Protein AF-A0A1G0ZJ57-F1 (afdb_monomer_lite)

Secondary structure (DSSP, 8-state):
-----GGG--HHHHHHHHHHHTTPBTTTTTSTTTTT--HHHHHTSSS-PBPPHHHHHHHHHHHHHHHHHHHHTTS-SS-TTTT-PPP---HHHHHHHHHHHHHHHTT-

Sequence (108 aa):
MGNVDINSIDRGKINTFKEKLLRVPANRNKNPRYRGKSIDEILTMDDVEPMSLARINKNLTVVSSMFKWGKKFGYVRDNQAEGLQVKITHSIYKSVSLALKLIIINII

Foldseek 3Di:
DDPDQPQPDALVNVVVVLVLLQQAAPPLCPDPVNNPHDSVVLSPDPPRDHDDLVVSQVVLVVLQVVQVVCCVVVSYVDRSSPPVRDDPPPVVCVVVVVVVVVVVVVVD

pLDDT: mean 84.97, std 12.65, range [38.59, 96.12]

Structure (mmCIF, N/CA/C/O backbone):
data_AF-A0A1G0ZJ57-F1
#
_entry.id   AF-A0A1G0ZJ57-F1
#
loop_
_atom_site.group_PDB
_atom_site.id
_atom_site.type_symbol
_atom_site.label_atom_id
_atom_site.label_alt_id
_atom_site.label_comp_id
_atom_site.label_asym_id
_atom_site.label_entity_id
_atom_site.label_seq_id
_atom_site.pdbx_PDB_ins_code
_atom_site.Cartn_x
_atom_site.Cartn_y
_atom_site.Cartn_z
_atom_site.occupancy
_atom_site.B_iso_or_equiv
_atom_site.auth_seq_id
_atom_site.auth_comp_id
_atom_site.auth_asym_id
_atom_site.auth_atom_id
_atom_site.pdbx_PDB_model_num
ATOM 1 N N . MET A 1 1 ? -16.830 0.798 -13.553 1.00 38.59 1 MET A N 1
ATOM 2 C CA . MET A 1 1 ? -16.659 1.384 -12.204 1.00 38.59 1 MET A CA 1
ATOM 3 C C . MET A 1 1 ? -17.304 0.425 -11.219 1.00 38.59 1 MET A C 1
ATOM 5 O O . MET A 1 1 ? -18.395 -0.042 -11.509 1.00 38.59 1 MET A O 1
ATOM 9 N N . GLY A 1 2 ? -16.596 0.020 -10.162 1.00 55.66 2 GLY A N 1
ATOM 10 C CA . GLY A 1 2 ? -17.067 -1.014 -9.234 1.00 55.66 2 GLY A CA 1
ATOM 11 C C . GLY A 1 2 ? -17.948 -0.413 -8.147 1.00 55.66 2 GLY A C 1
ATOM 12 O O . GLY A 1 2 ? -17.476 0.423 -7.384 1.00 55.66 2 GLY A O 1
ATOM 13 N N . ASN A 1 3 ? -19.207 -0.838 -8.087 1.00 69.88 3 ASN A N 1
ATOM 14 C CA . ASN A 1 3 ? -20.171 -0.426 -7.070 1.00 69.88 3 ASN A CA 1
ATOM 15 C C . ASN A 1 3 ? -19.993 -1.319 -5.830 1.00 69.88 3 ASN A C 1
ATOM 17 O O . ASN A 1 3 ?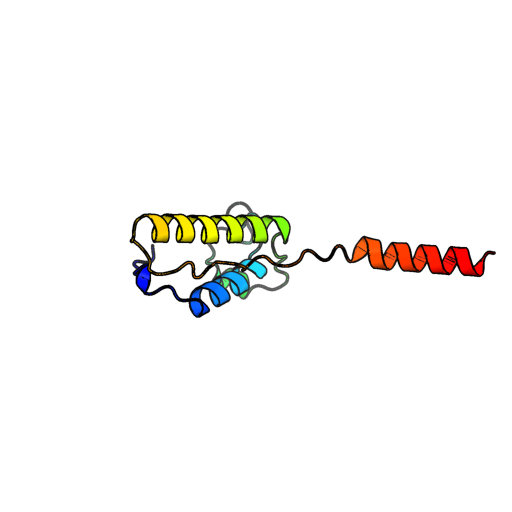 -20.798 -2.205 -5.559 1.00 69.88 3 ASN A O 1
ATOM 21 N N . VAL A 1 4 ? -18.850 -1.180 -5.156 1.00 75.38 4 VAL A N 1
ATOM 22 C CA . VAL A 1 4 ? -18.525 -1.968 -3.961 1.00 75.38 4 VAL A CA 1
ATOM 23 C C . VAL A 1 4 ? -18.791 -1.105 -2.741 1.00 75.38 4 VAL A C 1
ATOM 25 O O . VAL A 1 4 ? -18.220 -0.022 -2.620 1.00 75.38 4 VAL A O 1
ATOM 28 N N . ASP A 1 5 ? -19.640 -1.593 -1.839 1.00 82.62 5 ASP A N 1
ATOM 29 C CA . ASP A 1 5 ? -19.857 -0.953 -0.545 1.00 82.62 5 ASP A CA 1
ATOM 30 C C . ASP A 1 5 ? -18.521 -0.842 0.198 1.00 82.62 5 ASP A C 1
ATOM 32 O O . ASP A 1 5 ? -17.797 -1.831 0.368 1.00 82.62 5 ASP A O 1
ATOM 36 N N . ILE A 1 6 ? -18.205 0.371 0.643 1.00 80.94 6 ILE A N 1
ATOM 37 C CA . ILE A 1 6 ? -16.990 0.694 1.382 1.00 80.94 6 ILE A CA 1
ATOM 38 C C . ILE A 1 6 ? -16.875 -0.125 2.674 1.00 80.94 6 ILE A C 1
ATOM 40 O O . ILE A 1 6 ? -15.770 -0.503 3.060 1.00 80.94 6 ILE A O 1
ATOM 44 N N . ASN A 1 7 ? -18.004 -0.481 3.294 1.00 83.75 7 ASN A N 1
ATOM 45 C CA . ASN A 1 7 ? -18.042 -1.310 4.499 1.00 83.75 7 ASN A CA 1
ATOM 46 C C . ASN A 1 7 ? -17.784 -2.791 4.213 1.00 83.75 7 ASN A C 1
ATOM 48 O O . ASN A 1 7 ? -17.418 -3.537 5.117 1.00 83.75 7 ASN A O 1
ATOM 52 N N . SER A 1 8 ? -17.916 -3.218 2.955 1.00 87.69 8 SER A N 1
ATOM 53 C CA . SER A 1 8 ? -17.547 -4.573 2.547 1.00 87.69 8 SER A CA 1
ATOM 54 C C . SER A 1 8 ? -16.037 -4.740 2.365 1.00 87.69 8 SER A C 1
ATOM 56 O O . SER A 1 8 ? -15.572 -5.864 2.167 1.00 87.69 8 SER A O 1
ATOM 58 N N . ILE A 1 9 ? -15.258 -3.652 2.364 1.00 89.69 9 ILE A N 1
ATOM 59 C CA . ILE A 1 9 ? -13.806 -3.728 2.217 1.00 89.69 9 ILE A CA 1
ATOM 60 C C . ILE A 1 9 ? -13.203 -4.113 3.562 1.00 89.69 9 ILE A C 1
ATOM 62 O O . ILE A 1 9 ? -13.178 -3.307 4.484 1.00 89.69 9 ILE A O 1
ATOM 66 N N . ASP A 1 10 ? -12.694 -5.338 3.648 1.00 92.06 10 ASP A N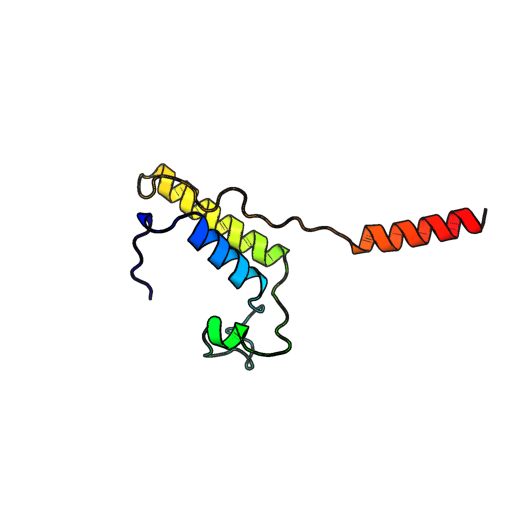 1
ATOM 67 C CA . ASP A 1 10 ? -11.969 -5.866 4.798 1.00 92.06 10 ASP A CA 1
ATOM 68 C C . ASP A 1 10 ? -10.448 -5.883 4.553 1.00 92.06 10 ASP A C 1
ATOM 70 O O . ASP A 1 10 ? -9.941 -5.540 3.475 1.00 92.06 10 ASP A O 1
ATOM 74 N N . ARG A 1 11 ? -9.691 -6.313 5.568 1.00 92.38 11 ARG A N 1
ATOM 75 C CA . ARG A 1 11 ? -8.236 -6.471 5.471 1.00 92.38 11 ARG A CA 1
ATOM 76 C C . ARG A 1 11 ? -7.815 -7.441 4.357 1.00 92.38 11 ARG A C 1
ATOM 78 O O . ARG A 1 11 ? -6.776 -7.218 3.738 1.00 92.38 11 ARG A O 1
ATOM 85 N N . GLY A 1 12 ? -8.593 -8.488 4.080 1.00 93.94 12 GLY A N 1
ATOM 86 C CA . GLY A 1 12 ? -8.284 -9.489 3.054 1.00 93.94 12 GLY A CA 1
ATOM 87 C C . GLY A 1 12 ? -8.308 -8.901 1.642 1.00 93.94 12 GLY A C 1
ATOM 88 O O . GLY A 1 12 ? -7.357 -9.067 0.872 1.00 93.94 12 GLY A O 1
ATOM 89 N N . LYS A 1 13 ? -9.340 -8.113 1.325 1.00 92.38 13 LYS A N 1
ATOM 90 C CA . LYS A 1 13 ? -9.441 -7.370 0.058 1.00 92.38 13 LYS A CA 1
ATOM 91 C C . LYS A 1 13 ? -8.306 -6.363 -0.098 1.00 92.38 13 LYS A C 1
ATOM 93 O O . LYS A 1 13 ? -7.741 -6.226 -1.183 1.00 92.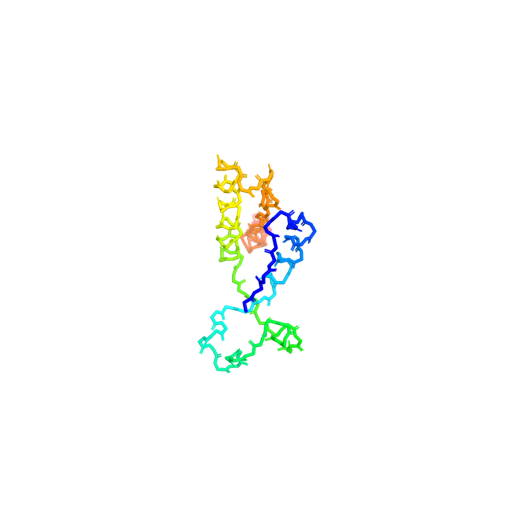38 13 LYS A O 1
ATOM 98 N N . ILE A 1 14 ? -7.927 -5.695 0.988 1.00 93.62 14 ILE A N 1
ATOM 99 C CA . ILE A 1 14 ? -6.807 -4.752 0.991 1.00 93.62 14 ILE A CA 1
ATOM 100 C C . ILE A 1 14 ? -5.453 -5.451 0.786 1.00 93.62 14 ILE A C 1
ATOM 102 O O . ILE A 1 14 ? -4.603 -4.936 0.056 1.00 93.62 14 ILE A O 1
ATOM 106 N N . ASN A 1 15 ? -5.252 -6.634 1.368 1.00 93.75 15 ASN A N 1
ATOM 107 C CA . ASN A 1 15 ? -4.056 -7.441 1.121 1.00 93.75 15 ASN A CA 1
ATOM 108 C C . ASN A 1 15 ? -3.991 -7.904 -0.338 1.00 93.75 15 ASN A C 1
ATOM 110 O O . ASN A 1 15 ? -2.964 -7.713 -0.984 1.00 93.75 15 ASN A O 1
ATOM 114 N N . THR A 1 16 ? -5.109 -8.377 -0.894 1.00 92.50 16 THR A N 1
ATOM 115 C CA . THR A 1 16 ? -5.210 -8.739 -2.319 1.00 92.50 16 THR A CA 1
ATOM 116 C C . THR A 1 16 ? -4.878 -7.543 -3.217 1.00 92.50 16 THR A C 1
ATOM 118 O O . THR A 1 16 ? -4.131 -7.655 -4.189 1.00 92.50 16 THR A O 1
ATOM 121 N N . PHE A 1 17 ? -5.387 -6.355 -2.875 1.00 91.94 17 PHE A N 1
ATOM 122 C CA . PHE A 1 17 ? -5.037 -5.116 -3.565 1.00 91.94 17 PHE A CA 1
ATOM 123 C C . PHE A 1 17 ? -3.534 -4.820 -3.486 1.00 91.94 17 PHE A C 1
ATOM 125 O O . PHE A 1 17 ? -2.925 -4.511 -4.510 1.00 91.94 17 PHE A O 1
ATOM 132 N N . LYS A 1 18 ? -2.922 -4.935 -2.300 1.00 92.62 18 LYS A N 1
ATOM 133 C CA . LYS A 1 18 ? -1.479 -4.735 -2.104 1.00 92.62 18 LYS A CA 1
ATOM 134 C C . LYS A 1 18 ? -0.657 -5.717 -2.943 1.00 92.62 18 LYS A C 1
ATOM 136 O O . LYS A 1 18 ? 0.304 -5.295 -3.580 1.00 92.62 18 LYS A O 1
ATOM 141 N N . GLU A 1 19 ? -1.035 -6.990 -2.974 1.00 92.56 19 GLU A N 1
ATOM 142 C CA . GLU A 1 19 ? -0.369 -8.029 -3.768 1.00 92.56 19 GLU A CA 1
ATOM 143 C C . GLU A 1 19 ? -0.432 -7.737 -5.266 1.00 92.56 19 GLU A C 1
ATOM 145 O O . GLU A 1 19 ? 0.595 -7.792 -5.944 1.00 92.56 19 GLU A O 1
ATOM 150 N N . LYS A 1 20 ? -1.607 -7.349 -5.782 1.00 92.00 20 LYS A N 1
ATOM 151 C CA . LYS A 1 20 ? -1.740 -6.916 -7.180 1.00 92.00 20 LYS A CA 1
ATOM 152 C C . LYS A 1 20 ? -0.902 -5.666 -7.446 1.00 92.00 20 LYS A C 1
ATOM 154 O O . LYS A 1 20 ? -0.166 -5.613 -8.427 1.00 92.00 20 LYS A O 1
ATOM 159 N N . LEU A 1 21 ? -0.953 -4.674 -6.557 1.00 91.88 21 LEU A N 1
ATOM 160 C CA . LEU A 1 21 ? -0.217 -3.419 -6.708 1.00 91.88 21 LEU A CA 1
ATOM 161 C C . LEU A 1 21 ? 1.306 -3.623 -6.750 1.00 91.88 21 LEU A C 1
ATOM 163 O O . LEU A 1 21 ? 1.988 -2.889 -7.461 1.00 91.88 21 LEU A O 1
ATOM 167 N N . LEU A 1 22 ? 1.825 -4.624 -6.034 1.00 91.00 22 LEU A N 1
ATOM 168 C CA . LEU A 1 22 ? 3.245 -4.992 -6.039 1.00 91.00 22 LEU A CA 1
ATOM 169 C C . LEU A 1 22 ? 3.743 -5.537 -7.380 1.00 91.00 22 LEU A C 1
ATOM 171 O O . LEU A 1 22 ? 4.950 -5.578 -7.585 1.00 91.00 22 LEU A O 1
ATOM 175 N N . ARG A 1 23 ? 2.841 -5.952 -8.273 1.00 91.31 23 ARG A N 1
ATOM 176 C CA . ARG A 1 23 ? 3.169 -6.558 -9.573 1.00 91.31 23 ARG A CA 1
ATOM 177 C C . ARG A 1 23 ? 2.819 -5.659 -10.759 1.00 91.31 23 ARG A C 1
ATOM 179 O O . ARG A 1 23 ? 3.287 -5.883 -11.867 1.00 91.31 23 ARG A O 1
ATOM 186 N N . VAL A 1 24 ? 1.992 -4.636 -10.546 1.00 90.50 24 VAL A N 1
ATOM 187 C CA . VAL A 1 24 ? 1.543 -3.738 -11.618 1.00 90.50 24 VAL A CA 1
ATOM 188 C C . VAL A 1 24 ? 2.709 -2.885 -12.138 1.00 90.50 24 VAL A C 1
ATOM 190 O O . VAL A 1 24 ? 3.464 -2.322 -11.340 1.00 90.50 24 VAL A O 1
ATOM 193 N N . PRO A 1 25 ? 2.841 -2.705 -13.463 1.00 91.88 25 PRO A N 1
ATOM 194 C CA . PRO A 1 25 ? 3.911 -1.901 -14.029 1.00 91.88 25 PRO A CA 1
ATOM 195 C C . PRO A 1 25 ? 3.669 -0.402 -13.859 1.00 91.88 25 PRO A C 1
ATOM 197 O O . PRO A 1 25 ? 2.537 0.102 -13.797 1.00 91.88 25 PRO A O 1
ATOM 200 N N . ALA A 1 26 ? 4.766 0.353 -13.849 1.00 89.31 26 ALA A N 1
ATOM 201 C CA . ALA A 1 26 ? 4.701 1.805 -13.866 1.00 89.31 26 ALA A CA 1
ATOM 202 C C . ALA A 1 26 ? 4.088 2.311 -15.182 1.00 89.31 26 ALA A C 1
ATOM 204 O O . ALA A 1 26 ? 4.272 1.738 -16.251 1.00 89.31 26 ALA A O 1
ATOM 205 N N . ASN A 1 27 ? 3.382 3.443 -15.111 1.00 89.25 27 ASN A N 1
ATOM 206 C CA . ASN A 1 27 ? 2.914 4.185 -16.287 1.00 89.25 27 ASN A CA 1
ATOM 207 C C . ASN A 1 27 ? 2.106 3.348 -17.305 1.00 89.25 27 ASN A C 1
ATOM 209 O O . ASN A 1 27 ? 2.117 3.673 -18.491 1.00 89.25 27 ASN A O 1
ATOM 213 N N . ARG A 1 28 ? 1.365 2.322 -16.855 1.00 89.25 28 ARG A N 1
ATOM 214 C CA . ARG A 1 28 ? 0.616 1.389 -17.724 1.00 89.25 28 ARG A CA 1
ATOM 215 C C . ARG A 1 28 ? -0.270 2.060 -18.786 1.00 89.25 28 ARG A C 1
ATOM 217 O O . ARG A 1 28 ? -0.343 1.589 -19.907 1.00 89.25 28 ARG A O 1
ATOM 224 N N . ASN A 1 29 ? -0.884 3.204 -18.469 1.00 87.88 29 ASN A N 1
ATOM 225 C CA . ASN A 1 29 ? -1.738 3.930 -19.420 1.00 87.88 29 ASN A CA 1
ATOM 226 C C . ASN A 1 29 ? -0.926 4.609 -20.540 1.00 87.88 29 ASN A C 1
ATOM 228 O O . ASN A 1 29 ? -1.426 4.819 -21.643 1.00 87.88 29 ASN A O 1
ATOM 232 N N . LYS A 1 30 ? 0.328 4.980 -20.250 1.00 88.94 30 LYS A N 1
ATOM 233 C CA . LYS A 1 30 ? 1.224 5.646 -21.202 1.00 88.94 30 LYS A CA 1
ATOM 234 C C . LYS A 1 30 ? 1.985 4.632 -22.050 1.00 88.94 30 LYS A C 1
ATOM 236 O O . LYS A 1 30 ? 2.116 4.860 -23.248 1.00 88.94 30 LYS A O 1
ATOM 241 N N . ASN A 1 31 ? 2.446 3.535 -21.447 1.00 89.44 31 ASN A N 1
ATOM 242 C CA . ASN A 1 31 ? 3.201 2.493 -22.136 1.00 89.44 31 ASN A CA 1
ATOM 243 C C . ASN A 1 31 ? 2.310 1.772 -23.173 1.00 89.44 31 ASN A C 1
ATOM 245 O O . ASN A 1 31 ? 1.311 1.171 -22.771 1.00 89.44 31 ASN A O 1
ATOM 249 N N . PRO A 1 32 ? 2.655 1.790 -24.477 1.00 90.69 32 PRO A N 1
ATOM 250 C CA . PRO A 1 32 ? 1.892 1.097 -25.516 1.00 90.69 32 PRO A CA 1
ATOM 251 C C . PRO A 1 32 ? 1.667 -0.394 -25.231 1.00 90.69 32 PRO A C 1
ATOM 253 O O . PRO A 1 32 ? 0.600 -0.906 -25.548 1.00 90.69 32 PRO A O 1
ATOM 256 N N . ARG A 1 33 ? 2.617 -1.066 -24.558 1.00 90.06 33 ARG A N 1
ATOM 257 C CA . ARG A 1 33 ? 2.537 -2.495 -24.197 1.00 90.06 33 ARG A CA 1
ATOM 258 C C . ARG A 1 33 ? 1.336 -2.826 -23.305 1.00 90.06 33 ARG A C 1
ATOM 260 O O . ARG A 1 33 ? 0.775 -3.913 -23.406 1.00 90.06 33 ARG A O 1
ATOM 267 N N . TYR A 1 34 ? 0.946 -1.893 -22.437 1.00 91.50 34 TYR A N 1
ATOM 268 C CA . TYR A 1 34 ? -0.084 -2.101 -21.412 1.00 91.50 34 TYR A CA 1
ATOM 269 C C . TYR A 1 34 ? -1.348 -1.262 -21.642 1.00 91.50 34 TYR A C 1
ATOM 271 O O . TYR A 1 34 ? -2.320 -1.379 -20.895 1.00 91.50 34 TYR A O 1
ATOM 279 N N . ARG A 1 35 ? -1.345 -0.382 -22.649 1.00 91.38 35 ARG A N 1
ATOM 280 C CA . ARG A 1 35 ? -2.448 0.545 -22.905 1.00 91.38 35 ARG A CA 1
ATOM 281 C C . ARG A 1 35 ? -3.710 -0.223 -23.298 1.00 91.38 35 ARG A C 1
ATOM 283 O O . ARG A 1 35 ? -3.671 -1.090 -24.160 1.00 91.38 35 ARG A O 1
ATOM 290 N N . GLY A 1 36 ? -4.831 0.123 -22.668 1.00 90.56 36 GLY A N 1
ATOM 291 C CA . GLY A 1 36 ? -6.132 -0.497 -22.941 1.00 90.56 36 GLY A CA 1
ATOM 292 C C . GLY A 1 36 ? -6.330 -1.883 -22.320 1.00 90.56 36 GLY A C 1
ATOM 293 O O . GLY A 1 36 ? -7.446 -2.383 -22.359 1.00 90.56 36 GLY A O 1
ATOM 294 N N . LYS A 1 37 ? -5.296 -2.476 -21.704 1.00 91.75 37 LYS A N 1
ATOM 295 C CA . LYS A 1 37 ? -5.401 -3.751 -20.986 1.00 91.75 37 LYS A CA 1
ATOM 296 C C . LYS A 1 37 ? -5.883 -3.544 -19.553 1.00 91.75 37 LYS A C 1
ATOM 298 O O . LYS A 1 37 ? -5.542 -2.556 -18.892 1.00 91.75 37 LYS A O 1
ATOM 303 N N . SER A 1 38 ? -6.659 -4.497 -19.060 1.00 91.69 38 SER A N 1
ATOM 304 C CA . SER A 1 38 ? -7.023 -4.611 -17.652 1.00 91.69 38 SER A CA 1
ATOM 305 C C . SER A 1 38 ? -5.808 -4.977 -16.793 1.00 91.69 38 SER A C 1
ATOM 307 O O . SER A 1 38 ? -4.771 -5.420 -17.285 1.00 91.69 38 SER A O 1
ATOM 309 N N . ILE A 1 39 ? -5.925 -4.783 -15.476 1.00 88.69 39 ILE A N 1
ATOM 310 C CA . ILE A 1 39 ? -4.856 -5.177 -14.549 1.00 88.69 39 ILE A CA 1
ATOM 311 C C . ILE A 1 39 ? -4.629 -6.688 -14.606 1.00 88.69 39 ILE A C 1
ATOM 313 O O . ILE A 1 39 ? -3.478 -7.103 -14.641 1.00 88.69 39 ILE A O 1
ATOM 317 N N . ASP A 1 40 ? -5.693 -7.489 -14.643 1.00 89.69 40 ASP A N 1
ATOM 318 C CA . ASP A 1 40 ? -5.561 -8.946 -14.645 1.00 89.69 40 ASP A CA 1
ATOM 319 C C . ASP A 1 40 ? -4.876 -9.441 -15.929 1.00 89.69 40 ASP A C 1
ATOM 321 O O . ASP A 1 40 ? -3.951 -10.240 -15.838 1.00 89.69 40 ASP A O 1
ATOM 325 N N . GLU A 1 41 ? -5.203 -8.875 -17.098 1.00 91.62 41 GLU A N 1
ATOM 326 C CA . GLU A 1 41 ? -4.485 -9.178 -18.347 1.00 91.62 41 GLU A CA 1
ATOM 327 C C . GLU A 1 41 ? -3.001 -8.802 -18.271 1.00 91.62 41 GLU A C 1
ATOM 329 O O . GLU A 1 41 ? -2.145 -9.571 -18.700 1.00 91.62 41 GLU A O 1
ATOM 334 N N . ILE A 1 42 ? -2.668 -7.637 -17.706 1.00 90.62 42 ILE A N 1
ATOM 335 C CA . ILE A 1 42 ? -1.267 -7.223 -17.550 1.00 90.62 42 ILE A CA 1
ATOM 336 C C . ILE A 1 42 ? -0.521 -8.195 -16.634 1.00 90.62 42 ILE A C 1
ATOM 338 O O . ILE A 1 42 ? 0.614 -8.544 -16.925 1.00 90.62 42 ILE A O 1
ATOM 342 N N . LEU A 1 43 ? -1.145 -8.653 -15.548 1.00 88.62 43 LEU A N 1
ATOM 343 C CA . LEU A 1 43 ? -0.522 -9.582 -14.602 1.00 88.62 43 LEU A CA 1
ATOM 344 C C . LEU A 1 43 ? -0.291 -10.986 -15.180 1.00 88.62 43 LEU A C 1
ATOM 346 O O . LEU A 1 43 ? 0.481 -11.741 -14.596 1.00 88.62 43 LEU A O 1
ATOM 350 N N . THR A 1 44 ? -0.936 -11.327 -16.297 1.00 92.44 44 THR A N 1
ATOM 351 C CA . THR A 1 44 ? -0.694 -12.576 -17.040 1.00 92.44 44 THR A CA 1
ATOM 352 C C . THR A 1 44 ? 0.387 -12.466 -18.117 1.00 92.44 44 THR A C 1
ATOM 354 O O . THR A 1 44 ? 0.714 -13.469 -18.737 1.00 92.44 44 THR A O 1
ATOM 357 N N . MET A 1 45 ? 0.930 -11.271 -18.372 1.00 90.44 45 MET A N 1
ATOM 358 C CA . MET A 1 45 ? 1.992 -11.077 -19.364 1.00 90.44 45 MET A CA 1
ATOM 359 C C . MET A 1 45 ? 3.364 -11.446 -18.788 1.00 90.44 45 MET A C 1
ATOM 361 O O . MET A 1 45 ? 3.650 -11.165 -17.624 1.00 90.44 45 MET A O 1
ATOM 365 N N . ASP A 1 46 ? 4.239 -11.981 -19.637 1.00 86.06 46 ASP A N 1
ATOM 366 C CA . ASP A 1 46 ?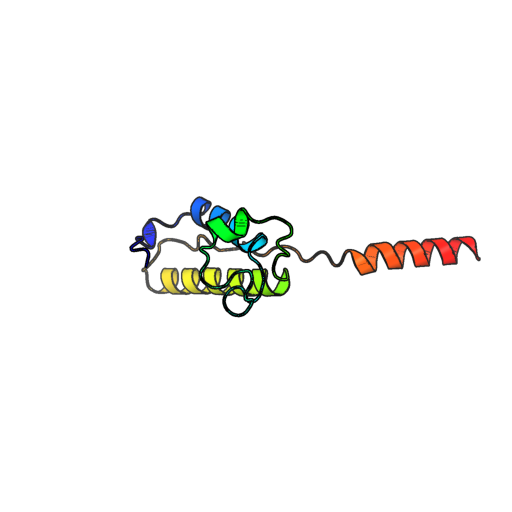 5.637 -12.240 -19.283 1.00 86.06 46 ASP A CA 1
ATOM 367 C C . ASP A 1 46 ? 6.446 -10.937 -19.166 1.00 86.06 46 ASP A C 1
ATOM 369 O O . ASP A 1 46 ? 6.112 -9.919 -19.781 1.00 86.06 46 ASP A O 1
ATOM 373 N N . ASP A 1 47 ? 7.529 -10.952 -18.386 1.00 86.06 47 ASP A N 1
ATOM 374 C CA . ASP A 1 47 ? 8.482 -9.838 -18.239 1.00 86.06 47 ASP A CA 1
ATOM 375 C C . ASP A 1 47 ? 7.837 -8.482 -17.904 1.00 86.06 47 ASP A C 1
ATOM 377 O O . ASP A 1 47 ? 8.149 -7.434 -18.487 1.00 86.06 47 ASP A O 1
ATOM 381 N N . VAL A 1 48 ? 6.881 -8.492 -16.976 1.00 88.00 48 VAL A N 1
ATOM 382 C CA . VAL A 1 48 ? 6.274 -7.271 -16.444 1.00 88.00 48 VAL A CA 1
ATOM 383 C C . VAL A 1 48 ? 7.136 -6.737 -15.313 1.00 88.00 48 VAL A C 1
ATOM 385 O O . VAL A 1 48 ? 7.117 -7.256 -14.200 1.00 88.00 48 VAL A O 1
ATOM 388 N N . GLU A 1 49 ? 7.864 -5.656 -15.586 1.00 87.75 49 GLU A N 1
ATOM 389 C CA . GLU A 1 49 ? 8.606 -4.940 -14.551 1.00 87.75 49 GLU A CA 1
ATOM 390 C C . GLU A 1 49 ? 7.655 -4.173 -13.618 1.00 87.75 49 GLU A C 1
ATOM 392 O O . GLU A 1 49 ? 6.944 -3.258 -14.066 1.00 87.75 49 GLU A O 1
ATOM 397 N N . PRO A 1 50 ? 7.645 -4.487 -12.310 1.00 90.25 50 PRO A N 1
ATOM 398 C CA . PRO A 1 50 ? 6.804 -3.778 -11.364 1.00 90.25 50 PRO A CA 1
ATOM 399 C C . PRO A 1 50 ? 7.243 -2.329 -11.158 1.00 90.25 50 PRO A C 1
ATOM 401 O O . PRO A 1 50 ? 8.408 -1.956 -11.295 1.00 90.25 50 PRO A O 1
ATOM 404 N N . MET A 1 51 ? 6.298 -1.484 -10.752 1.00 91.94 51 MET A N 1
ATOM 405 C CA . MET A 1 51 ? 6.617 -0.123 -10.321 1.00 91.94 51 MET A CA 1
ATOM 406 C C . MET A 1 51 ? 7.471 -0.088 -9.042 1.00 91.94 51 MET A C 1
ATOM 408 O O . MET A 1 51 ? 7.444 -0.998 -8.218 1.00 91.94 51 MET A O 1
ATOM 412 N N . SER A 1 52 ? 8.203 1.012 -8.837 1.00 89.50 52 SER A N 1
ATOM 413 C CA . SER A 1 52 ? 9.107 1.141 -7.689 1.00 89.50 52 SER A CA 1
ATOM 414 C C . SER A 1 52 ? 8.38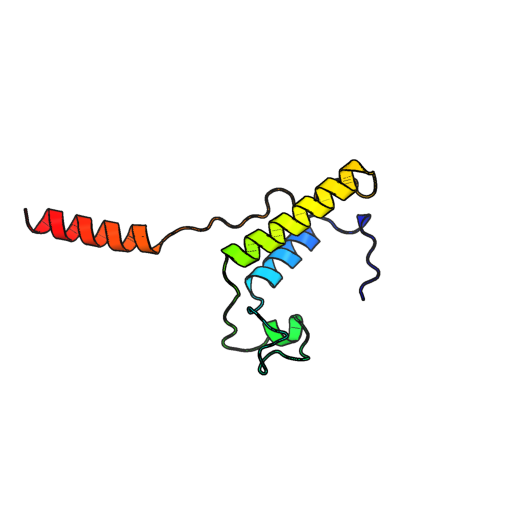6 1.043 -6.337 1.00 89.50 52 SER A C 1
ATOM 416 O O . SER A 1 52 ? 7.290 1.585 -6.151 1.00 89.50 52 SER A O 1
ATOM 418 N N . LEU A 1 53 ? 9.051 0.432 -5.347 1.00 90.44 53 LEU A N 1
ATOM 419 C CA . LEU A 1 53 ? 8.530 0.294 -3.979 1.00 90.44 53 LEU A CA 1
ATOM 420 C C . LEU A 1 53 ? 8.161 1.641 -3.345 1.00 90.44 53 LEU A C 1
ATOM 422 O O . LEU A 1 53 ? 7.169 1.734 -2.627 1.00 90.44 53 LEU A O 1
ATOM 426 N N . ALA A 1 54 ? 8.910 2.705 -3.646 1.00 90.56 54 ALA A N 1
ATOM 427 C CA . ALA A 1 54 ? 8.591 4.054 -3.184 1.00 90.56 54 ALA A CA 1
ATOM 428 C C . ALA A 1 54 ? 7.223 4.528 -3.706 1.00 90.56 54 ALA A C 1
ATOM 430 O O . ALA A 1 54 ? 6.411 5.071 -2.953 1.00 90.56 54 ALA A O 1
ATOM 431 N N . ARG A 1 55 ? 6.929 4.275 -4.988 1.00 91.19 55 ARG A N 1
ATOM 432 C CA . ARG A 1 55 ? 5.644 4.634 -5.596 1.00 91.19 55 ARG A CA 1
ATOM 433 C C . ARG A 1 55 ? 4.510 3.743 -5.082 1.00 91.19 55 ARG A C 1
ATOM 435 O O . ARG A 1 55 ? 3.408 4.243 -4.868 1.00 91.19 55 ARG A O 1
ATOM 442 N N . ILE A 1 56 ? 4.782 2.464 -4.825 1.00 92.56 56 ILE A N 1
ATOM 443 C CA . ILE A 1 56 ? 3.833 1.543 -4.180 1.00 92.56 56 ILE A CA 1
ATOM 444 C C . ILE A 1 56 ? 3.482 2.041 -2.778 1.00 92.56 56 ILE A C 1
ATOM 446 O O . ILE A 1 56 ? 2.306 2.217 -2.472 1.00 92.56 56 ILE A O 1
ATOM 450 N N . ASN A 1 57 ? 4.481 2.365 -1.956 1.00 94.06 57 ASN A N 1
ATOM 451 C CA . ASN A 1 57 ? 4.266 2.901 -0.614 1.00 94.06 57 ASN A CA 1
ATOM 452 C C . ASN A 1 57 ? 3.485 4.215 -0.634 1.00 94.06 57 ASN A C 1
ATOM 454 O O . ASN A 1 57 ? 2.592 4.387 0.190 1.00 94.06 57 ASN A O 1
ATOM 458 N N . LYS A 1 58 ? 3.739 5.108 -1.602 1.00 94.44 58 LYS A N 1
ATOM 459 C CA . LYS A 1 58 ? 2.934 6.326 -1.779 1.00 94.44 58 LYS A CA 1
ATOM 460 C C . LYS A 1 58 ? 1.455 5.996 -2.002 1.00 94.44 58 LYS A C 1
ATOM 462 O O . LYS A 1 58 ? 0.600 6.588 -1.350 1.00 94.44 58 LYS A O 1
ATOM 467 N N . ASN A 1 59 ? 1.152 5.035 -2.873 1.00 93.38 59 ASN A N 1
ATOM 468 C CA . ASN A 1 59 ? -0.226 4.605 -3.115 1.00 93.38 59 ASN A CA 1
ATOM 469 C C . ASN A 1 59 ? -0.865 3.993 -1.856 1.00 93.38 59 ASN A C 1
ATOM 471 O O . ASN A 1 59 ? -1.990 4.346 -1.515 1.00 93.38 59 ASN A O 1
ATOM 475 N N . LEU A 1 60 ? -0.144 3.130 -1.132 1.00 94.81 60 LEU A N 1
ATOM 476 C CA . LEU A 1 60 ? -0.632 2.528 0.116 1.00 94.81 60 LEU A CA 1
ATOM 477 C C . LEU A 1 60 ? -0.907 3.586 1.196 1.00 94.81 60 LEU A C 1
ATOM 479 O O . LEU A 1 60 ? -1.916 3.503 1.895 1.00 94.81 60 LEU A O 1
ATOM 483 N N . THR A 1 61 ? -0.061 4.616 1.294 1.00 95.44 61 THR A N 1
ATOM 484 C CA . THR A 1 61 ? -0.274 5.752 2.201 1.00 95.44 61 THR A CA 1
ATOM 485 C C . THR A 1 61 ? -1.547 6.522 1.851 1.00 95.44 61 THR A C 1
ATOM 487 O O . THR A 1 61 ? -2.305 6.874 2.754 1.00 95.44 61 THR A O 1
ATOM 490 N N . VAL A 1 62 ? -1.817 6.764 0.562 1.00 95.25 62 VAL A N 1
ATOM 491 C CA . VAL A 1 62 ? -3.050 7.443 0.119 1.00 95.25 62 VAL A CA 1
ATOM 492 C C . VAL A 1 62 ? -4.283 6.628 0.504 1.00 95.25 62 VAL A C 1
ATOM 494 O O . VAL A 1 62 ? -5.208 7.181 1.094 1.00 95.25 62 VAL A O 1
ATOM 497 N N . VAL A 1 63 ? -4.273 5.315 0.252 1.00 94.12 63 VAL A N 1
ATOM 498 C CA . VAL A 1 63 ? -5.384 4.427 0.632 1.00 94.12 63 VAL A CA 1
ATOM 499 C C . VAL A 1 63 ? -5.599 4.450 2.148 1.00 94.12 63 VAL A C 1
ATOM 501 O O . VAL A 1 63 ? -6.711 4.704 2.600 1.00 94.12 63 VAL A O 1
ATOM 504 N N . SER A 1 64 ? -4.541 4.282 2.946 1.00 95.44 64 SER A N 1
ATOM 505 C CA . SER A 1 64 ? -4.630 4.362 4.413 1.00 95.44 64 SER A CA 1
ATOM 506 C C . SER A 1 64 ? -5.174 5.710 4.900 1.00 95.44 64 SER A C 1
ATOM 508 O O . SER A 1 64 ? -6.010 5.763 5.801 1.00 95.44 64 SER A O 1
ATOM 510 N N . SER A 1 65 ? -4.763 6.810 4.267 1.00 96.00 65 SER A N 1
ATOM 511 C CA . SER A 1 65 ? -5.238 8.158 4.606 1.00 96.00 65 SER A CA 1
ATOM 512 C C . SER A 1 65 ? -6.720 8.345 4.281 1.00 96.00 65 SER A C 1
ATOM 514 O O . SER A 1 65 ? -7.447 8.950 5.067 1.00 96.00 65 SER A O 1
ATOM 516 N N . MET A 1 66 ? -7.189 7.780 3.166 1.00 94.31 66 MET A N 1
ATOM 517 C CA . MET A 1 66 ? -8.602 7.785 2.787 1.00 94.31 66 MET A CA 1
ATOM 518 C C . MET A 1 66 ? -9.458 7.018 3.802 1.00 94.31 66 MET A C 1
ATOM 520 O O . MET A 1 66 ? -10.471 7.539 4.256 1.00 94.31 66 MET A O 1
ATOM 524 N N . PHE A 1 67 ? -9.029 5.826 4.225 1.00 94.25 67 PHE A N 1
ATOM 525 C CA . PHE A 1 67 ? -9.715 5.065 5.275 1.00 94.25 67 PHE A CA 1
ATOM 526 C C . PHE A 1 67 ? -9.714 5.798 6.620 1.00 94.25 67 PHE A C 1
ATOM 528 O O . PHE A 1 67 ? -10.724 5.810 7.320 1.00 94.25 67 PHE A O 1
ATOM 535 N N . LYS A 1 68 ? -8.602 6.452 6.978 1.00 95.69 68 LYS A N 1
ATOM 536 C CA . LYS A 1 68 ? -8.519 7.285 8.184 1.00 95.69 68 LYS A CA 1
ATOM 537 C C . LYS A 1 68 ? -9.527 8.437 8.144 1.00 95.69 68 LYS A C 1
ATOM 539 O O . LYS A 1 68 ? -10.193 8.697 9.144 1.00 95.69 68 LYS A O 1
ATOM 544 N N . TRP A 1 69 ? -9.652 9.110 7.001 1.00 96.06 69 TRP A N 1
ATOM 545 C CA . TRP A 1 69 ? -10.667 10.142 6.791 1.00 96.06 69 TRP A CA 1
ATOM 546 C C . TRP A 1 69 ? -12.078 9.551 6.878 1.00 96.06 69 TRP A C 1
ATOM 548 O O . TRP A 1 69 ? -12.893 10.047 7.646 1.00 96.06 69 TRP A O 1
ATOM 558 N N . GLY A 1 70 ? -12.338 8.434 6.196 1.00 94.00 70 GLY A N 1
ATOM 559 C CA . GLY A 1 70 ? -13.630 7.750 6.239 1.00 94.00 70 GLY A CA 1
ATOM 560 C C . GLY A 1 70 ? -14.054 7.384 7.662 1.00 94.00 70 GLY A C 1
ATOM 561 O O . GLY A 1 70 ? -15.189 7.642 8.051 1.00 94.00 70 GLY A O 1
ATOM 562 N N . LYS A 1 71 ? -13.119 6.870 8.470 1.00 94.88 71 LYS A N 1
ATOM 563 C CA . LYS A 1 71 ? -13.349 6.553 9.883 1.00 94.88 71 LYS A CA 1
ATOM 564 C C . LYS A 1 71 ? -13.690 7.801 10.693 1.00 94.88 71 LYS A C 1
ATOM 566 O O . LYS A 1 71 ? -14.620 7.775 11.490 1.00 94.88 71 LYS A O 1
ATOM 571 N N . LYS A 1 72 ? -12.971 8.907 10.467 1.00 96.12 72 LYS A N 1
ATOM 572 C CA . LYS A 1 72 ? -13.209 10.187 11.156 1.00 96.12 72 LYS A CA 1
ATOM 573 C C . LYS A 1 72 ? -14.634 10.713 10.946 1.00 96.12 72 LYS A C 1
ATOM 575 O O . LYS A 1 72 ? -15.184 11.313 11.860 1.00 96.12 72 LYS A O 1
ATOM 580 N N . PHE A 1 73 ? -15.210 10.496 9.768 1.00 95.19 73 PHE A N 1
ATOM 581 C CA . PHE A 1 73 ? -16.560 10.952 9.421 1.00 95.19 73 PHE A CA 1
ATOM 582 C C . PHE A 1 73 ? -17.636 9.863 9.568 1.00 95.19 73 PHE A C 1
ATOM 584 O O . PHE A 1 73 ? -18.785 10.092 9.209 1.00 95.19 73 PHE A O 1
ATOM 591 N N . GLY A 1 74 ? -17.285 8.686 10.098 1.00 92.62 74 GLY A N 1
ATOM 592 C CA . GLY A 1 74 ? -18.236 7.596 10.327 1.00 92.62 74 GLY A CA 1
ATOM 593 C C . GLY A 1 74 ? -18.663 6.826 9.071 1.00 92.62 74 GLY A C 1
ATOM 594 O O . GLY A 1 74 ? -19.608 6.049 9.140 1.00 92.62 74 GLY A O 1
ATOM 595 N N . TYR A 1 75 ? -17.978 6.998 7.935 1.00 90.62 75 TYR A N 1
ATOM 596 C CA . TYR A 1 75 ? -18.270 6.264 6.694 1.00 90.62 75 TYR A CA 1
ATOM 597 C C . TYR A 1 75 ? -17.763 4.821 6.707 1.00 90.62 75 TYR A C 1
ATOM 599 O O . TYR A 1 75 ? -18.296 3.975 5.996 1.00 90.62 75 TYR A O 1
ATOM 607 N N . VAL A 1 76 ? -16.708 4.557 7.479 1.00 91.62 76 VAL A N 1
ATOM 608 C CA . VAL A 1 76 ? -16.164 3.213 7.696 1.00 91.62 76 VAL A CA 1
ATOM 609 C C . VAL A 1 76 ? -15.906 2.995 9.174 1.00 91.62 76 VAL A C 1
ATOM 611 O O . VAL A 1 76 ? -15.546 3.922 9.899 1.00 91.62 76 VAL A O 1
ATOM 614 N N . ARG A 1 77 ? -16.026 1.743 9.611 1.00 89.75 77 ARG A N 1
ATOM 615 C CA . ARG A 1 77 ? -15.752 1.360 10.999 1.00 89.75 77 ARG A CA 1
ATOM 616 C C . ARG A 1 77 ? -14.263 1.470 11.351 1.00 89.75 77 ARG A C 1
ATOM 618 O O . ARG A 1 77 ? -13.908 2.017 12.392 1.00 89.75 77 ARG A O 1
ATOM 625 N N . ASP A 1 78 ? -13.390 0.985 10.465 1.00 91.44 78 ASP A N 1
ATOM 626 C CA . ASP A 1 78 ? -11.957 0.828 10.735 1.00 91.44 78 ASP A CA 1
ATOM 627 C C . ASP A 1 78 ? -11.067 1.082 9.514 1.00 91.44 78 ASP A C 1
ATOM 629 O O . ASP A 1 78 ? -11.499 0.976 8.365 1.00 91.44 78 ASP A O 1
ATOM 633 N N . ASN A 1 79 ? -9.789 1.393 9.768 1.00 93.62 79 ASN A N 1
ATOM 634 C CA . ASN A 1 79 ? -8.790 1.557 8.717 1.00 93.62 79 ASN A CA 1
ATOM 635 C C . ASN A 1 79 ? -8.177 0.210 8.319 1.00 93.62 79 ASN A C 1
ATOM 637 O O . ASN A 1 79 ? -7.134 -0.206 8.823 1.00 93.62 79 ASN A O 1
ATOM 641 N N . GLN A 1 80 ? -8.796 -0.439 7.335 1.00 93.81 80 GLN A N 1
ATOM 642 C CA . GLN A 1 80 ? -8.329 -1.720 6.798 1.00 93.81 80 GLN A CA 1
ATOM 643 C C . GLN A 1 80 ? -7.006 -1.625 6.026 1.00 93.81 80 GLN A C 1
ATOM 645 O O . GLN A 1 80 ? -6.451 -2.652 5.637 1.00 93.81 80 GLN A O 1
ATOM 650 N N . ALA A 1 81 ? -6.470 -0.418 5.819 1.00 93.56 81 ALA A N 1
ATOM 651 C CA . ALA A 1 81 ? -5.201 -0.162 5.146 1.00 93.56 81 ALA A CA 1
ATOM 652 C C . ALA A 1 81 ? -4.091 0.363 6.071 1.00 93.56 81 ALA A C 1
ATOM 654 O O . ALA A 1 81 ? -2.997 0.712 5.616 1.00 93.56 81 ALA A O 1
ATOM 655 N N . GLU A 1 82 ? -4.326 0.371 7.380 1.00 93.81 82 GLU A N 1
ATOM 656 C CA . GLU A 1 82 ? -3.315 0.753 8.358 1.00 93.81 82 GLU A CA 1
ATOM 657 C C . GLU A 1 82 ? -2.113 -0.203 8.320 1.00 93.81 82 GLU A C 1
ATOM 659 O O . GLU A 1 82 ? -2.291 -1.418 8.226 1.00 93.81 82 GLU A O 1
ATOM 664 N N . GLY A 1 83 ? -0.893 0.344 8.359 1.00 91.50 83 GLY A N 1
ATOM 665 C CA . GLY A 1 83 ? 0.345 -0.441 8.447 1.00 91.50 83 GLY A CA 1
ATOM 666 C C . GLY A 1 83 ? 0.768 -1.209 7.186 1.00 91.50 83 GLY A C 1
ATOM 667 O O . GLY A 1 83 ? 1.663 -2.043 7.263 1.00 91.50 83 GLY A O 1
ATOM 668 N N . LEU A 1 84 ? 0.177 -0.959 6.011 1.00 90.19 84 LEU A N 1
ATOM 669 C CA . LEU A 1 84 ? 0.469 -1.757 4.806 1.00 90.19 84 LEU A CA 1
ATOM 670 C C . LEU A 1 84 ? 1.846 -1.539 4.165 1.00 90.19 84 LEU A C 1
ATOM 672 O O . LEU A 1 84 ? 2.200 -2.303 3.261 1.00 90.19 84 LEU A O 1
ATOM 676 N N . GLN A 1 85 ? 2.588 -0.505 4.562 1.00 88.88 85 GLN A N 1
ATOM 677 C CA . GLN A 1 85 ? 3.828 -0.105 3.896 1.00 88.88 85 GLN A CA 1
ATOM 678 C C . GLN A 1 85 ? 4.831 -1.264 3.812 1.00 88.88 85 GLN A C 1
ATOM 680 O O . GLN A 1 85 ? 5.004 -2.049 4.742 1.00 88.88 85 GLN A O 1
ATOM 685 N N . VAL A 1 86 ? 5.496 -1.375 2.666 1.00 87.44 86 VAL A N 1
ATOM 686 C CA . VAL A 1 86 ? 6.540 -2.370 2.424 1.00 87.44 86 VAL A CA 1
ATOM 687 C C . VAL A 1 86 ? 7.875 -1.777 2.848 1.00 87.44 86 VAL A C 1
ATOM 689 O O . VAL A 1 86 ? 8.218 -0.657 2.457 1.00 87.44 86 VAL A O 1
ATOM 692 N N . LYS A 1 87 ? 8.642 -2.525 3.646 1.00 82.19 87 LYS A N 1
ATOM 693 C CA . LYS A 1 87 ? 9.991 -2.116 4.042 1.00 82.19 87 LYS A CA 1
ATOM 694 C C . LYS A 1 87 ? 10.871 -2.026 2.798 1.00 82.19 87 LYS A C 1
ATOM 696 O O . LYS A 1 87 ? 11.060 -3.011 2.089 1.00 82.19 87 LYS A O 1
ATOM 701 N N . ILE A 1 88 ? 11.418 -0.841 2.546 1.00 74.56 88 ILE A N 1
ATOM 702 C CA . ILE A 1 88 ? 12.428 -0.647 1.509 1.00 74.56 88 ILE A CA 1
ATOM 703 C C . ILE A 1 88 ? 13.764 -1.055 2.124 1.00 74.56 88 ILE A C 1
ATOM 705 O O . ILE A 1 88 ? 14.437 -0.252 2.769 1.00 74.56 88 ILE A O 1
ATOM 709 N N . THR A 1 89 ? 14.138 -2.321 1.965 1.00 67.19 89 THR A N 1
ATOM 710 C CA . THR A 1 89 ? 15.488 -2.760 2.320 1.00 67.19 89 THR A CA 1
ATOM 711 C C . THR A 1 89 ? 16.438 -2.216 1.261 1.00 67.19 89 THR A C 1
ATOM 713 O O . THR A 1 89 ? 16.449 -2.692 0.128 1.00 67.19 89 THR A O 1
ATOM 716 N N . HIS A 1 90 ? 17.243 -1.213 1.611 1.00 59.41 90 HIS A N 1
ATOM 717 C CA . HIS A 1 90 ? 18.370 -0.757 0.794 1.00 59.41 90 HIS A CA 1
ATOM 718 C C . HIS A 1 90 ? 19.469 -1.837 0.786 1.00 59.41 90 HIS A C 1
ATOM 720 O O . HIS A 1 90 ? 20.509 -1.711 1.427 1.00 59.41 90 HIS A O 1
ATOM 726 N N . SER A 1 91 ? 19.207 -2.954 0.102 1.00 51.62 91 SER A N 1
ATOM 727 C CA . SER A 1 91 ? 20.075 -4.139 0.098 1.00 51.62 91 SER A CA 1
ATOM 728 C C . SER A 1 91 ? 21.404 -3.896 -0.624 1.00 51.62 91 SER A C 1
ATOM 730 O O . SER A 1 91 ? 22.397 -4.541 -0.307 1.00 51.62 91 SER A O 1
ATOM 732 N N . ILE A 1 92 ? 21.451 -2.927 -1.544 1.00 50.69 92 ILE A N 1
ATOM 733 C CA . ILE A 1 92 ? 22.635 -2.640 -2.368 1.00 50.69 92 ILE A CA 1
ATOM 734 C C . ILE A 1 92 ? 23.777 -2.069 -1.514 1.00 50.69 92 ILE A C 1
ATOM 736 O O . ILE A 1 92 ? 24.910 -2.531 -1.617 1.00 50.69 92 ILE A O 1
ATOM 740 N N . TYR A 1 93 ? 23.484 -1.149 -0.588 1.00 54.41 93 TYR A N 1
ATOM 741 C CA . TYR A 1 93 ? 24.507 -0.599 0.310 1.00 54.41 93 TYR A CA 1
ATOM 742 C C . TYR A 1 93 ? 25.044 -1.641 1.288 1.00 54.41 93 TYR A C 1
ATOM 744 O O . TYR A 1 93 ? 26.218 -1.595 1.633 1.00 54.41 93 TYR A O 1
ATOM 752 N N . LYS A 1 94 ? 24.221 -2.609 1.711 1.00 52.81 94 LYS A N 1
ATOM 753 C CA . LYS A 1 94 ? 24.648 -3.646 2.657 1.00 52.81 94 LYS A CA 1
ATOM 754 C C . LYS A 1 94 ? 25.579 -4.665 1.993 1.00 52.81 94 LYS A C 1
ATOM 756 O O . LYS A 1 94 ? 26.609 -4.980 2.576 1.00 52.81 94 LYS A O 1
ATOM 761 N N . SER A 1 95 ? 25.272 -5.109 0.771 1.00 50.91 95 SER A N 1
ATOM 762 C CA . SER A 1 95 ? 26.123 -6.049 0.025 1.00 50.91 95 SER A CA 1
ATOM 763 C C . SER A 1 95 ? 27.431 -5.407 -0.448 1.00 50.91 95 SER A C 1
ATOM 765 O O . SER A 1 95 ? 28.493 -5.993 -0.259 1.00 50.91 95 SER A O 1
ATOM 767 N N . VAL A 1 96 ? 27.381 -4.180 -0.986 1.00 64.50 96 VAL A N 1
ATOM 768 C CA . VAL A 1 96 ? 28.586 -3.457 -1.434 1.00 64.50 96 VAL A CA 1
ATOM 769 C C . VAL A 1 96 ? 29.452 -3.029 -0.245 1.00 64.50 96 VAL A C 1
ATOM 771 O O . VAL A 1 96 ? 30.663 -3.193 -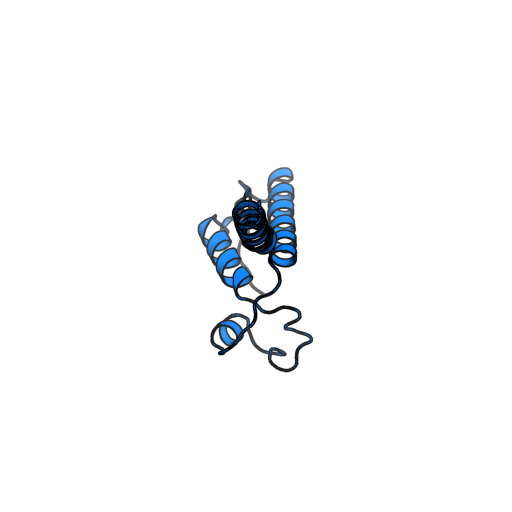0.299 1.00 64.50 96 VAL A O 1
ATOM 774 N N . SER A 1 97 ? 28.863 -2.550 0.860 1.00 63.94 97 SER A N 1
ATOM 775 C CA . SER A 1 97 ? 29.624 -2.183 2.067 1.00 63.94 97 SER A CA 1
ATOM 776 C C . SER A 1 97 ? 30.266 -3.394 2.744 1.00 63.94 97 SER A C 1
ATOM 778 O O . SER A 1 97 ? 31.390 -3.282 3.226 1.00 63.94 97 SER A O 1
ATOM 780 N N . LEU A 1 98 ? 29.593 -4.551 2.764 1.00 68.31 98 LEU A N 1
ATOM 781 C CA . LEU A 1 98 ? 30.169 -5.783 3.305 1.00 68.31 98 LEU A CA 1
ATOM 782 C C . LEU A 1 98 ? 31.338 -6.267 2.438 1.00 68.31 98 LEU A C 1
ATOM 784 O O . LEU A 1 98 ? 32.390 -6.590 2.980 1.00 68.31 98 LEU A O 1
ATOM 788 N N . ALA A 1 99 ? 31.187 -6.232 1.110 1.00 71.06 99 ALA A N 1
ATOM 789 C CA . ALA A 1 99 ? 32.266 -6.545 0.178 1.00 71.06 99 ALA A CA 1
ATOM 790 C C . ALA A 1 99 ? 33.457 -5.582 0.337 1.00 71.06 99 ALA A C 1
ATOM 792 O O . ALA A 1 99 ? 34.592 -6.034 0.440 1.00 71.06 99 ALA A O 1
ATOM 793 N N . LEU A 1 100 ? 33.209 -4.270 0.458 1.00 70.62 100 LEU A N 1
ATOM 794 C CA . LEU A 1 100 ? 34.267 -3.277 0.678 1.00 70.62 100 LEU A CA 1
ATOM 795 C C . LEU A 1 100 ? 34.998 -3.498 2.012 1.00 70.62 100 LEU A C 1
ATOM 797 O O . LEU A 1 100 ? 36.222 -3.429 2.060 1.00 70.62 100 LEU A O 1
ATOM 801 N N . LYS A 1 101 ? 34.263 -3.795 3.094 1.00 73.62 101 LYS A N 1
ATOM 802 C CA . LYS A 1 101 ? 34.849 -4.094 4.412 1.00 73.62 101 LYS A CA 1
ATOM 803 C C . LYS A 1 101 ? 35.702 -5.361 4.386 1.00 73.62 101 LYS A C 1
ATOM 805 O O . LYS A 1 101 ? 36.779 -5.360 4.968 1.00 73.62 101 LYS A O 1
ATOM 810 N N . LEU A 1 102 ? 35.247 -6.413 3.707 1.00 71.00 102 LEU A N 1
ATOM 811 C CA . LEU A 1 102 ? 36.001 -7.661 3.562 1.00 71.00 102 LEU A CA 1
ATOM 812 C C . LEU A 1 102 ? 37.279 -7.468 2.738 1.00 71.00 102 LEU A C 1
ATOM 814 O O . LEU A 1 102 ? 38.301 -8.057 3.070 1.00 71.00 102 LEU A O 1
ATOM 818 N N . ILE A 1 103 ? 37.247 -6.629 1.702 1.00 73.94 103 ILE A N 1
ATOM 819 C CA . ILE A 1 103 ? 38.437 -6.306 0.903 1.00 73.94 103 ILE A CA 1
ATOM 820 C C . ILE A 1 103 ? 39.449 -5.513 1.740 1.00 73.94 103 ILE A C 1
ATOM 822 O O . ILE A 1 103 ? 40.623 -5.855 1.747 1.00 73.94 103 ILE A O 1
ATOM 826 N N . ILE A 1 104 ? 39.003 -4.505 2.497 1.00 73.62 104 ILE A N 1
ATOM 827 C CA . ILE A 1 104 ? 39.894 -3.679 3.331 1.00 73.62 104 ILE A CA 1
ATOM 828 C C . ILE A 1 104 ? 40.525 -4.496 4.471 1.00 73.62 104 ILE A C 1
ATOM 830 O O . ILE A 1 104 ? 41.708 -4.331 4.740 1.00 73.62 104 ILE A O 1
ATOM 834 N N . ILE A 1 105 ? 39.775 -5.405 5.106 1.00 76.19 105 ILE A N 1
ATOM 835 C CA . ILE A 1 105 ? 40.294 -6.281 6.176 1.00 76.19 105 ILE A CA 1
ATOM 836 C C . ILE A 1 105 ? 41.333 -7.286 5.655 1.00 76.19 105 ILE A C 1
ATOM 838 O O . ILE A 1 105 ? 42.209 -7.677 6.407 1.00 76.19 105 ILE A O 1
ATOM 842 N N . ASN A 1 106 ? 41.255 -7.707 4.389 1.00 60.72 106 ASN A N 1
ATOM 843 C CA . ASN A 1 106 ? 42.229 -8.637 3.800 1.00 60.72 106 ASN A CA 1
ATOM 844 C C . ASN A 1 106 ? 43.460 -7.937 3.187 1.00 60.72 106 ASN A C 1
ATOM 846 O O . ASN A 1 106 ? 44.326 -8.615 2.639 1.00 60.72 106 ASN A O 1
ATOM 850 N N . ILE A 1 107 ? 43.521 -6.601 3.225 1.00 68.62 107 ILE A N 1
ATOM 851 C CA . ILE A 1 107 ? 44.630 -5.794 2.681 1.00 68.62 107 ILE A CA 1
ATOM 852 C C . ILE A 1 107 ? 45.458 -5.127 3.804 1.00 68.62 107 ILE A C 1
ATOM 854 O O . ILE A 1 107 ? 46.547 -4.623 3.533 1.00 68.62 107 ILE A O 1
ATOM 858 N N . ILE A 1 108 ? 44.979 -5.147 5.054 1.00 66.00 108 ILE A N 1
ATOM 859 C CA . ILE A 1 108 ? 45.685 -4.679 6.264 1.00 66.00 108 ILE A CA 1
ATOM 860 C C . ILE A 1 108 ? 46.139 -5.897 7.064 1.00 66.00 108 ILE A C 1
ATOM 862 O O . ILE A 1 108 ? 47.305 -5.896 7.514 1.00 66.00 108 ILE A O 1
#

Radius of gyration: 19.52 Å; chains: 1; bounding box: 66×24×37 Å